Protein AF-A0A850J7R1-F1 (afdb_monomer_lite)

Radius of gyration: 14.89 Å; chains: 1; bounding box: 33×32×43 Å

pLDDT: mean 70.02, std 22.35, range [24.77, 97.12]

Sequence (137 aa):
MLPIEAAAAAVAISRQLESGYHAPLVWRWPFAGEREEGATARRFVRYLLTGFPAVNDVEQVAGELIANALTHTRSGAPGGRFVVEVRRWPEVAALTVTDQGGPNEPPPGGRSGRRARVRTADGAGACLLVGLVRRHA

Secondary structur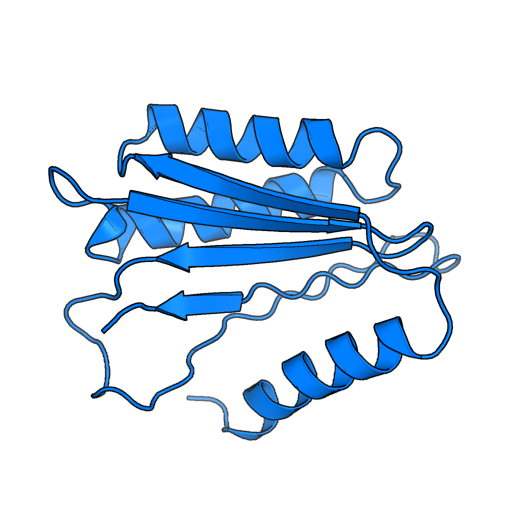e (DSSP, 8-state):
---THHHHHHHHHHHHHTTTSPPPEEEEEEEESSHHHHHHHHHHHHHHTTT-TTHHHHHHHHHHHHHHHHHHSGGGSTT-EEEEEEEE-SS-EEEEEEE---TTPPSTT-------PPPPTTSSS------EEEE--

Structure (mmCIF, N/CA/C/O backbone):
data_AF-A0A850J7R1-F1
#
_entry.id   AF-A0A850J7R1-F1
#
loop_
_atom_site.group_PDB
_atom_site.id
_atom_site.type_symbol
_atom_site.label_atom_id
_atom_site.label_alt_id
_atom_site.label_comp_id
_atom_site.label_asym_id
_atom_site.label_entity_id
_atom_site.label_seq_id
_atom_site.pdbx_PDB_ins_code
_atom_site.Cartn_x
_atom_site.Cartn_y
_atom_site.Cartn_z
_atom_site.occupancy
_atom_site.B_iso_or_equiv
_atom_site.auth_seq_id
_atom_site.auth_comp_id
_atom_site.auth_asym_id
_atom_site.auth_atom_id
_atom_site.pdbx_PDB_model_num
ATOM 1 N N . MET A 1 1 ? 16.232 -18.915 4.213 1.00 30.58 1 MET A N 1
ATOM 2 C CA . MET A 1 1 ? 15.306 -19.993 3.810 1.00 30.58 1 MET A CA 1
ATOM 3 C C . MET A 1 1 ? 14.421 -20.291 5.017 1.00 30.58 1 MET A C 1
ATOM 5 O O . MET A 1 1 ? 14.952 -20.749 6.015 1.00 30.58 1 MET A O 1
ATOM 9 N N . LEU A 1 2 ? 13.141 -19.907 4.997 1.00 24.77 2 LEU A N 1
ATOM 10 C CA . LEU A 1 2 ? 12.175 -20.167 6.082 1.00 24.77 2 LEU A CA 1
ATOM 11 C C . LEU A 1 2 ? 10.870 -20.742 5.480 1.00 24.77 2 LEU A C 1
ATOM 13 O O . LEU A 1 2 ? 10.591 -20.444 4.317 1.00 24.77 2 LEU A O 1
ATOM 17 N N . PRO A 1 3 ? 10.116 -21.589 6.214 1.00 25.53 3 PRO A N 1
ATOM 18 C CA . PRO A 1 3 ? 9.251 -22.628 5.638 1.00 25.53 3 PRO A CA 1
ATOM 19 C C . PRO A 1 3 ? 7.794 -22.211 5.321 1.00 25.53 3 PRO A C 1
ATOM 21 O O . PRO A 1 3 ? 7.294 -21.170 5.745 1.00 25.53 3 PRO A O 1
ATOM 24 N N . ILE A 1 4 ? 7.116 -23.084 4.562 1.00 29.92 4 ILE A N 1
ATOM 25 C CA . ILE A 1 4 ? 5.800 -22.966 3.889 1.00 29.92 4 ILE A CA 1
ATOM 26 C C . ILE A 1 4 ? 4.605 -22.654 4.820 1.00 29.92 4 ILE A C 1
ATOM 28 O O . ILE A 1 4 ? 3.595 -22.108 4.363 1.00 29.92 4 ILE A O 1
ATOM 32 N N . GLU A 1 5 ? 4.713 -22.896 6.129 1.00 25.34 5 GLU A N 1
ATOM 33 C CA . GLU A 1 5 ? 3.641 -22.600 7.100 1.00 25.34 5 GLU A CA 1
ATOM 34 C C . GLU A 1 5 ? 3.270 -21.108 7.159 1.00 25.34 5 GLU A C 1
ATOM 36 O O . GLU A 1 5 ? 2.125 -20.728 7.426 1.00 25.34 5 GLU A O 1
ATOM 41 N N . ALA A 1 6 ? 4.213 -20.242 6.781 1.00 28.47 6 ALA A N 1
ATOM 42 C CA . ALA A 1 6 ? 4.017 -18.807 6.715 1.00 28.47 6 ALA A CA 1
ATOM 43 C C . ALA A 1 6 ? 3.062 -18.350 5.599 1.00 28.47 6 ALA A C 1
ATOM 45 O O . ALA A 1 6 ? 2.757 -17.168 5.569 1.00 28.47 6 ALA A O 1
ATOM 46 N N . ALA A 1 7 ? 2.563 -19.192 4.687 1.00 30.00 7 ALA A N 1
ATOM 47 C CA . ALA A 1 7 ? 1.567 -18.790 3.678 1.00 30.00 7 ALA A CA 1
ATOM 48 C C . ALA A 1 7 ? 0.117 -19.073 4.125 1.00 30.00 7 ALA A C 1
ATOM 50 O O . ALA A 1 7 ? -0.776 -18.248 3.896 1.00 30.00 7 ALA A O 1
ATOM 51 N N . ALA A 1 8 ? -0.113 -20.188 4.824 1.00 28.30 8 ALA A N 1
ATOM 52 C CA . ALA A 1 8 ? -1.431 -20.600 5.314 1.00 28.30 8 ALA A CA 1
ATOM 53 C C . ALA A 1 8 ? -2.006 -19.608 6.341 1.00 28.30 8 ALA A C 1
ATOM 55 O O . ALA A 1 8 ? -3.183 -19.252 6.277 1.00 28.30 8 ALA A O 1
ATOM 56 N N . ALA A 1 9 ? -1.149 -19.029 7.187 1.00 32.09 9 ALA A N 1
ATOM 57 C CA . ALA A 1 9 ? -1.548 -18.055 8.201 1.00 32.09 9 ALA A CA 1
ATOM 58 C C . ALA A 1 9 ? -2.133 -16.735 7.637 1.00 32.09 9 ALA A C 1
ATOM 60 O O . ALA A 1 9 ? -2.763 -15.987 8.364 1.00 32.09 9 ALA A O 1
ATOM 61 N N . ALA A 1 10 ? -1.955 -16.388 6.353 1.00 36.09 10 ALA A N 1
ATOM 62 C CA . ALA A 1 10 ? -2.430 -15.095 5.791 1.00 36.09 10 ALA A CA 1
ATOM 63 C C . ALA A 1 10 ? -3.882 -15.216 5.398 1.00 36.09 10 ALA A C 1
ATOM 65 O O . ALA A 1 10 ? -4.691 -14.351 5.704 1.00 36.09 10 ALA A O 1
ATOM 66 N N . VAL A 1 11 ? -4.173 -16.319 4.717 1.00 39.38 11 VAL A N 1
ATOM 67 C CA . VAL A 1 11 ? -5.524 -16.685 4.332 1.00 39.38 11 VAL A CA 1
ATOM 68 C C . VAL A 1 11 ? -6.328 -17.020 5.586 1.00 39.38 11 VAL A C 1
ATOM 70 O O . VAL A 1 11 ? -7.468 -16.582 5.685 1.00 39.38 11 VAL A O 1
ATOM 73 N N . ALA A 1 12 ? -5.722 -17.707 6.563 1.00 40.19 12 ALA A N 1
ATOM 74 C CA . ALA A 1 12 ? -6.357 -17.978 7.848 1.00 40.19 12 ALA A CA 1
ATOM 75 C C . ALA A 1 12 ? -6.676 -16.686 8.611 1.00 40.19 12 ALA A C 1
ATOM 77 O O . ALA A 1 12 ? -7.813 -16.513 9.020 1.00 40.19 12 ALA A O 1
ATOM 78 N N . ILE A 1 13 ? -5.738 -15.734 8.723 1.00 47.12 13 ILE A N 1
ATOM 79 C CA . ILE A 1 13 ? -5.997 -14.496 9.469 1.00 47.12 13 ILE A CA 1
ATOM 80 C C . ILE A 1 13 ? -6.962 -13.551 8.731 1.00 47.12 13 ILE A C 1
ATOM 82 O O . ILE A 1 13 ? -7.824 -12.976 9.386 1.00 47.12 13 ILE A O 1
ATOM 86 N N . SER A 1 14 ? -6.916 -13.434 7.394 1.00 48.88 14 SER A N 1
ATOM 87 C CA . SER A 1 14 ? -7.978 -12.715 6.660 1.00 48.88 14 SER A CA 1
ATOM 88 C C . SER A 1 14 ? -9.356 -13.317 6.934 1.00 48.88 14 SER A C 1
ATOM 90 O O . SER A 1 14 ? -10.274 -12.571 7.251 1.00 48.88 14 SER A O 1
ATOM 92 N N . ARG A 1 15 ? -9.481 -14.652 6.903 1.00 52.84 15 ARG A N 1
ATOM 93 C CA . ARG A 1 15 ? -10.739 -15.344 7.229 1.00 52.84 15 ARG A CA 1
ATOM 94 C C . ARG A 1 15 ? -11.151 -15.181 8.695 1.00 52.84 15 ARG A C 1
ATOM 96 O O . ARG A 1 15 ? -12.337 -15.121 8.988 1.00 52.84 15 ARG A O 1
ATOM 103 N N . GLN A 1 16 ? -10.195 -15.101 9.619 1.00 51.16 16 GLN A N 1
ATOM 104 C CA . GLN A 1 16 ? -10.481 -14.939 11.048 1.00 51.16 16 GLN A CA 1
ATOM 105 C C . GLN A 1 16 ? -10.949 -13.515 11.381 1.00 51.16 16 GLN A C 1
ATOM 107 O O . GLN A 1 16 ? -11.855 -13.355 12.194 1.00 51.16 16 GLN A O 1
ATOM 112 N N . LEU A 1 17 ?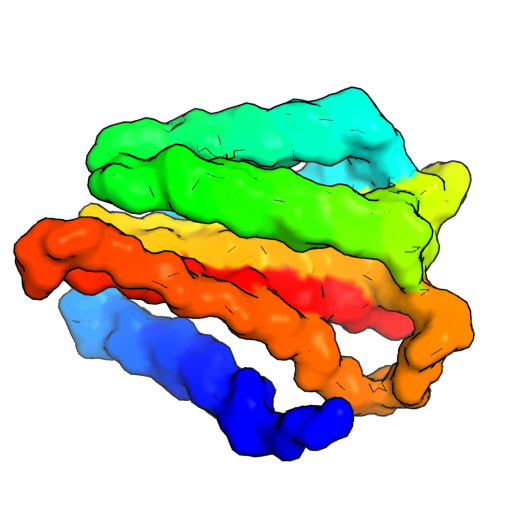 -10.408 -12.495 10.704 1.00 52.25 17 LEU A N 1
ATOM 113 C CA . LEU A 1 17 ? -10.869 -11.102 10.811 1.00 52.25 17 LEU A CA 1
ATOM 114 C C . LEU A 1 17 ? -12.254 -10.887 10.175 1.00 52.25 17 LEU A C 1
ATOM 116 O O . LEU A 1 17 ? -13.023 -10.059 10.653 1.00 52.25 17 LEU A O 1
ATOM 120 N N . GLU A 1 18 ? -12.598 -11.666 9.145 1.00 52.53 18 GLU A N 1
ATOM 121 C CA . GLU A 1 18 ? -13.937 -11.691 8.534 1.00 52.53 18 GLU A CA 1
ATOM 122 C C . GLU A 1 18 ? -15.013 -12.296 9.461 1.00 52.53 18 GLU A C 1
ATOM 124 O O . GLU A 1 18 ? -16.199 -12.097 9.217 1.00 52.53 18 GLU A O 1
ATOM 129 N N . SER A 1 19 ? -14.629 -13.009 10.531 1.00 49.22 19 SER A N 1
ATOM 130 C CA . SER A 1 19 ? -15.566 -13.778 11.370 1.00 49.22 19 SER A CA 1
ATOM 131 C C . SER A 1 19 ? -16.192 -13.017 12.551 1.00 49.22 19 SER A C 1
ATOM 133 O O . SER A 1 19 ? -17.086 -13.554 13.198 1.00 49.22 19 SER A O 1
ATOM 135 N N . GLY A 1 20 ? -15.770 -11.775 12.826 1.00 53.56 20 GLY A N 1
ATOM 136 C CA . GLY A 1 20 ? -16.283 -10.994 13.968 1.00 53.56 20 GLY A CA 1
ATOM 137 C C . GLY A 1 20 ? -16.308 -9.471 13.805 1.00 53.56 20 GLY A C 1
ATOM 138 O O . GLY A 1 20 ? -16.891 -8.788 14.642 1.00 53.56 20 GLY A O 1
ATOM 139 N N . TYR A 1 21 ? -15.724 -8.928 12.734 1.00 55.00 21 TYR A N 1
ATOM 140 C CA . TYR A 1 21 ? -15.805 -7.506 12.403 1.00 55.00 21 TYR A CA 1
ATOM 141 C C . TYR A 1 21 ? -16.702 -7.306 11.175 1.00 55.00 21 TYR A C 1
ATOM 143 O O . TYR A 1 21 ? -16.781 -8.175 10.307 1.00 55.00 21 TYR A O 1
ATOM 151 N N . HIS A 1 22 ? -17.362 -6.147 11.076 1.00 66.94 22 HIS A N 1
ATOM 152 C CA . HIS A 1 22 ? -18.048 -5.732 9.848 1.00 66.94 22 HIS A CA 1
ATOM 153 C C . HIS A 1 22 ? -17.129 -5.896 8.625 1.00 66.94 22 HIS A C 1
ATOM 155 O O . HIS A 1 22 ? -15.906 -5.778 8.749 1.00 66.94 22 HIS A O 1
ATOM 161 N N . ALA A 1 23 ? -17.712 -6.159 7.449 1.00 77.81 23 ALA A N 1
ATOM 162 C CA . ALA A 1 23 ? -16.951 -6.278 6.206 1.00 77.81 23 ALA A CA 1
ATOM 163 C C . ALA A 1 23 ? -15.975 -5.090 6.054 1.00 77.81 23 ALA A C 1
ATOM 165 O O . ALA A 1 23 ? -16.376 -3.949 6.308 1.00 77.81 23 ALA A O 1
ATOM 166 N N . PRO A 1 24 ? -14.704 -5.331 5.679 1.00 82.75 24 PRO A N 1
ATOM 167 C CA . PRO A 1 24 ? -13.734 -4.253 5.574 1.00 82.75 24 PRO A CA 1
ATOM 168 C C . PRO A 1 24 ? -14.133 -3.267 4.484 1.00 82.75 24 PRO A C 1
ATOM 170 O O . PRO A 1 24 ? -14.662 -3.651 3.439 1.00 82.75 24 PRO A O 1
ATOM 173 N N . LEU A 1 25 ? -13.741 -2.011 4.667 1.00 88.06 25 LEU A N 1
ATOM 174 C CA . LEU A 1 25 ? -13.579 -1.117 3.531 1.00 88.06 25 LEU A CA 1
ATOM 175 C C . LEU A 1 25 ? -12.366 -1.592 2.730 1.00 88.06 25 LEU A C 1
ATOM 177 O O . LEU A 1 25 ? -11.290 -1.803 3.295 1.00 88.06 25 LEU A O 1
ATOM 181 N N . VAL A 1 26 ? -12.548 -1.796 1.427 1.00 89.56 26 VAL A N 1
ATOM 182 C CA . VAL A 1 26 ? -11.502 -2.305 0.535 1.00 89.56 26 VAL A CA 1
ATOM 183 C C . VAL A 1 26 ? -11.269 -1.312 -0.589 1.00 89.56 26 VAL A C 1
ATOM 185 O O . VAL A 1 26 ? -12.175 -1.019 -1.366 1.00 89.56 26 VAL A O 1
ATOM 188 N N . TRP A 1 27 ? -10.029 -0.852 -0.712 1.00 93.94 27 TRP A N 1
ATOM 189 C CA . TRP A 1 27 ? -9.576 -0.027 -1.825 1.00 93.94 27 TRP A CA 1
ATOM 190 C C . TRP A 1 27 ? -8.468 -0.742 -2.573 1.00 93.94 27 TRP A C 1
ATOM 192 O O . TRP A 1 27 ? -7.562 -1.305 -1.962 1.00 93.94 27 TRP A O 1
ATOM 202 N N . ARG A 1 28 ? -8.539 -0.712 -3.902 1.00 92.94 28 ARG A N 1
ATOM 203 C CA . ARG A 1 28 ? -7.553 -1.323 -4.794 1.00 92.94 28 ARG A CA 1
ATOM 204 C C . ARG A 1 28 ? -7.241 -0.351 -5.909 1.00 92.94 28 ARG A C 1
ATOM 206 O O . ARG A 1 28 ? -8.165 0.093 -6.586 1.00 92.94 28 ARG A O 1
ATOM 213 N N . TRP A 1 29 ? -5.965 -0.045 -6.104 1.00 95.56 29 TRP A N 1
ATOM 214 C CA . TRP A 1 29 ? -5.552 0.891 -7.140 1.00 95.56 29 TRP A CA 1
ATOM 215 C C . TRP A 1 29 ? -4.261 0.441 -7.837 1.00 95.56 29 TRP A C 1
ATOM 217 O O . TRP A 1 29 ? -3.301 0.074 -7.149 1.00 95.56 29 TRP A O 1
ATOM 227 N N . PRO A 1 30 ? -4.231 0.414 -9.183 1.00 95.56 30 PRO A N 1
ATOM 228 C CA . PRO A 1 30 ? -3.010 0.186 -9.943 1.00 95.56 30 PRO A CA 1
ATOM 229 C C . PRO A 1 30 ? -2.172 1.467 -10.038 1.00 95.56 30 PRO A C 1
ATOM 231 O O . PRO A 1 30 ? -2.709 2.556 -10.211 1.00 95.56 30 PRO A O 1
ATOM 234 N N . PHE A 1 31 ? -0.855 1.315 -9.995 1.00 96.12 31 PHE A N 1
ATOM 235 C CA . PHE A 1 31 ? 0.122 2.388 -10.168 1.00 96.12 31 PHE A CA 1
ATOM 236 C C . PHE A 1 31 ? 1.135 1.985 -11.238 1.00 96.12 31 PHE A C 1
ATOM 238 O O . PHE A 1 31 ? 1.453 0.795 -11.378 1.00 96.12 31 PHE A O 1
ATOM 245 N N . ALA A 1 32 ? 1.632 2.964 -11.996 1.00 97.12 32 ALA A N 1
ATOM 246 C CA . ALA A 1 32 ? 2.703 2.710 -12.952 1.00 97.12 32 ALA A CA 1
ATOM 247 C C . ALA A 1 32 ? 4.020 2.404 -12.224 1.00 97.12 32 ALA A C 1
ATOM 249 O O . ALA A 1 32 ? 4.224 2.786 -11.071 1.00 97.12 32 ALA A O 1
ATOM 250 N N . GLY A 1 33 ? 4.918 1.709 -12.913 1.00 94.88 33 GLY A N 1
ATOM 251 C CA . GLY A 1 33 ? 6.240 1.288 -12.452 1.00 94.88 33 GLY A CA 1
ATOM 252 C C . GLY A 1 33 ? 7.271 2.392 -12.230 1.00 94.88 33 GLY A C 1
ATOM 253 O O . GLY A 1 33 ? 8.466 2.136 -12.359 1.00 94.88 33 GLY A O 1
ATOM 254 N N . GLU A 1 34 ? 6.836 3.613 -11.942 1.00 94.50 34 GLU A N 1
ATOM 255 C CA . GLU A 1 34 ? 7.671 4.812 -11.872 1.00 94.50 34 GLU A CA 1
ATOM 256 C C . GLU A 1 34 ? 7.882 5.240 -10.411 1.00 94.50 34 GLU A C 1
ATOM 258 O O . GLU A 1 34 ? 7.057 4.961 -9.533 1.00 94.50 34 GLU A O 1
ATOM 263 N N . ARG A 1 35 ? 9.004 5.906 -10.104 1.00 91.88 35 ARG A N 1
ATOM 264 C CA . ARG A 1 35 ? 9.330 6.278 -8.709 1.00 91.88 35 ARG A CA 1
ATOM 265 C C . ARG A 1 35 ? 8.343 7.301 -8.156 1.00 91.88 35 ARG A C 1
ATOM 267 O O . ARG A 1 35 ? 7.990 7.243 -6.977 1.00 91.88 35 ARG A O 1
ATOM 274 N N . GLU A 1 36 ? 7.903 8.212 -9.009 1.00 95.00 36 GLU A N 1
ATOM 275 C CA . GLU A 1 36 ? 6.928 9.258 -8.738 1.00 95.00 36 GLU A CA 1
ATOM 276 C C . GLU A 1 36 ? 5.583 8.630 -8.350 1.00 95.00 36 GLU A C 1
ATOM 278 O O . GLU A 1 36 ? 5.024 8.953 -7.300 1.00 95.00 36 GLU A O 1
ATOM 283 N N . GLU A 1 37 ? 5.136 7.632 -9.116 1.00 96.44 37 GLU A N 1
ATOM 284 C CA . GLU A 1 37 ? 3.940 6.840 -8.815 1.00 96.44 37 GLU A CA 1
ATOM 285 C C . GLU A 1 37 ? 4.094 6.016 -7.532 1.00 96.44 37 GLU A C 1
ATOM 287 O O . GLU A 1 37 ? 3.139 5.863 -6.768 1.00 96.44 37 GLU A O 1
ATOM 292 N N . GLY A 1 38 ? 5.311 5.572 -7.206 1.00 95.31 38 GLY A N 1
ATOM 293 C CA . GLY A 1 38 ? 5.616 4.977 -5.907 1.00 95.31 38 GLY A CA 1
ATOM 294 C C . GLY A 1 38 ? 5.381 5.932 -4.727 1.00 95.31 38 GLY A C 1
ATOM 295 O O . GLY A 1 38 ? 4.836 5.534 -3.692 1.00 95.31 38 GLY A O 1
ATOM 296 N N . ALA A 1 39 ? 5.737 7.211 -4.873 1.00 94.62 39 ALA A N 1
ATOM 297 C CA . ALA A 1 39 ? 5.451 8.226 -3.860 1.00 94.62 39 ALA A CA 1
ATOM 298 C C . ALA A 1 39 ? 3.946 8.532 -3.763 1.00 94.62 39 ALA A C 1
ATOM 300 O O . ALA A 1 39 ? 3.422 8.665 -2.651 1.00 94.62 39 ALA A O 1
ATOM 301 N N . THR A 1 40 ? 3.244 8.589 -4.898 1.00 97.00 40 THR A N 1
ATOM 302 C CA . THR A 1 40 ? 1.780 8.744 -4.955 1.00 97.00 40 THR A CA 1
ATOM 303 C C . THR A 1 40 ? 1.075 7.581 -4.256 1.00 97.00 40 THR A C 1
ATOM 305 O O . THR A 1 40 ? 0.217 7.808 -3.402 1.00 97.00 40 THR A O 1
ATOM 308 N N . ALA A 1 41 ? 1.494 6.343 -4.519 1.00 94.88 41 ALA A N 1
ATOM 309 C CA . ALA A 1 41 ? 0.965 5.142 -3.881 1.00 94.88 41 ALA A CA 1
ATOM 310 C C . ALA A 1 41 ? 1.142 5.157 -2.355 1.00 94.88 41 ALA A C 1
ATOM 312 O O . ALA A 1 41 ? 0.218 4.817 -1.613 1.00 94.88 41 ALA A O 1
ATOM 313 N N . ARG A 1 42 ? 2.294 5.621 -1.857 1.00 94.44 42 ARG A N 1
ATOM 314 C CA . ARG A 1 42 ? 2.518 5.777 -0.411 1.00 94.44 42 ARG A CA 1
ATOM 315 C C . ARG A 1 42 ? 1.566 6.807 0.210 1.00 94.44 42 ARG A C 1
ATOM 317 O O . ARG A 1 42 ? 0.952 6.535 1.242 1.00 94.44 42 ARG A O 1
ATOM 324 N N . ARG A 1 43 ? 1.389 7.965 -0.438 1.00 95.31 43 ARG A N 1
ATOM 325 C CA . ARG A 1 43 ? 0.442 9.004 0.015 1.00 95.31 43 ARG A CA 1
ATOM 326 C C . ARG A 1 43 ? -1.004 8.513 -0.017 1.00 95.31 43 ARG A C 1
ATOM 328 O O . ARG A 1 43 ? -1.762 8.821 0.898 1.00 95.31 43 ARG A O 1
ATOM 335 N N . PHE A 1 44 ? -1.365 7.722 -1.024 1.00 93.75 44 PHE A N 1
ATOM 336 C CA . PHE A 1 44 ? -2.671 7.076 -1.124 1.00 93.75 44 PHE A CA 1
ATOM 337 C C . PHE A 1 44 ? -2.947 6.170 0.084 1.00 93.75 44 PHE A C 1
ATOM 339 O O . PHE A 1 44 ? -3.994 6.305 0.715 1.00 93.75 44 PHE A O 1
ATOM 346 N N . VAL A 1 45 ? -1.992 5.321 0.484 1.00 92.12 45 VAL A N 1
ATOM 347 C CA . VAL A 1 45 ? -2.126 4.480 1.691 1.00 92.12 45 VAL A CA 1
ATOM 348 C C . VAL A 1 45 ? -2.331 5.329 2.946 1.00 92.12 45 VAL A C 1
ATOM 350 O O . VAL A 1 45 ? -3.261 5.069 3.711 1.00 92.12 45 VAL A O 1
ATOM 353 N N . ARG A 1 46 ? -1.509 6.369 3.141 1.00 94.00 46 ARG A N 1
ATOM 354 C CA . ARG A 1 46 ? -1.645 7.292 4.280 1.00 94.00 46 ARG A CA 1
ATOM 355 C C . ARG A 1 46 ? -3.032 7.934 4.318 1.00 94.00 46 ARG A C 1
ATOM 357 O O . ARG A 1 46 ? -3.660 7.967 5.372 1.00 94.00 46 ARG A O 1
ATOM 364 N N . TYR A 1 47 ? -3.518 8.409 3.171 1.00 94.88 47 TYR A N 1
ATOM 365 C CA . TYR A 1 47 ? -4.830 9.041 3.051 1.00 94.88 47 TYR A CA 1
ATOM 366 C C . TYR A 1 47 ? -5.961 8.095 3.482 1.00 94.88 47 TYR A C 1
ATOM 368 O O . TYR A 1 47 ? -6.760 8.453 4.349 1.00 94.88 47 TYR A O 1
ATOM 376 N N . LEU A 1 48 ? -5.986 6.863 2.962 1.00 92.69 48 LEU A N 1
ATOM 377 C CA . LEU A 1 48 ? -7.006 5.856 3.302 1.00 92.69 48 LEU A CA 1
ATOM 378 C C . LEU A 1 48 ? -7.005 5.441 4.782 1.00 92.69 48 LEU A C 1
ATOM 380 O O . LEU A 1 48 ? -8.033 5.026 5.330 1.00 92.69 48 LEU A O 1
ATOM 384 N N . LEU A 1 49 ? -5.855 5.564 5.439 1.00 88.38 49 LEU A N 1
ATOM 385 C CA . LEU A 1 49 ? -5.659 5.235 6.848 1.00 88.38 49 LEU A CA 1
ATOM 386 C C . LEU A 1 49 ? -5.672 6.471 7.752 1.00 88.38 49 LEU A C 1
ATOM 388 O O . LEU A 1 49 ? -5.231 6.405 8.897 1.00 88.38 49 LEU A O 1
ATOM 392 N N . THR A 1 50 ? -6.224 7.593 7.286 1.00 89.31 50 THR A N 1
ATOM 393 C CA . THR A 1 50 ? -6.408 8.778 8.131 1.00 89.31 50 THR A CA 1
ATOM 394 C C . THR A 1 50 ? -7.246 8.418 9.367 1.00 89.31 50 THR A C 1
ATOM 396 O O . THR A 1 50 ? -8.299 7.773 9.265 1.00 89.31 50 THR A O 1
ATOM 399 N N . GLY A 1 51 ? -6.739 8.794 10.546 1.00 85.69 51 GLY A N 1
ATOM 400 C CA . GLY A 1 51 ? -7.315 8.446 11.849 1.00 85.69 51 GLY A CA 1
ATOM 401 C C . GLY A 1 51 ? -7.002 7.028 12.348 1.00 85.69 51 GLY A C 1
ATOM 402 O O . GLY A 1 51 ? -7.478 6.661 13.416 1.00 85.69 51 GLY A O 1
ATOM 403 N N . PHE A 1 52 ? -6.230 6.219 11.610 1.00 83.38 52 PHE A N 1
ATOM 404 C CA . PHE A 1 52 ? -5.780 4.907 12.081 1.00 83.38 52 PHE A CA 1
ATOM 405 C C . PHE A 1 52 ? -4.571 5.054 13.027 1.00 83.38 52 PHE A C 1
ATOM 407 O O . PHE A 1 52 ? -3.604 5.719 12.641 1.00 83.38 52 PHE A O 1
ATOM 414 N N . PRO A 1 53 ? -4.565 4.419 14.218 1.00 80.00 53 PRO A N 1
ATOM 415 C CA . PRO A 1 53 ? -3.517 4.627 15.227 1.00 80.00 53 PRO A CA 1
ATOM 416 C C . PRO A 1 53 ? -2.084 4.376 14.733 1.00 80.00 53 PRO A C 1
ATOM 418 O O . PRO A 1 53 ? -1.173 5.110 15.097 1.00 80.00 53 PRO A O 1
ATOM 421 N N . ALA A 1 54 ? -1.884 3.388 13.854 1.00 77.50 54 ALA A N 1
ATOM 422 C CA . ALA A 1 54 ? -0.564 3.008 13.335 1.00 77.50 54 ALA A CA 1
ATOM 423 C C . ALA A 1 54 ? -0.297 3.504 11.899 1.00 77.50 54 ALA A C 1
ATOM 425 O O . ALA A 1 54 ? 0.449 2.875 11.148 1.00 77.50 54 ALA A O 1
ATOM 426 N N . VAL A 1 55 ? -0.925 4.605 11.464 1.00 84.19 55 VAL A N 1
ATOM 427 C CA . VAL A 1 55 ? -0.817 5.088 10.071 1.00 84.19 55 VAL A CA 1
ATOM 428 C C . VAL A 1 55 ? 0.631 5.304 9.609 1.00 84.19 55 VAL A C 1
ATOM 430 O O . VAL A 1 55 ? 0.953 4.965 8.473 1.00 84.19 55 VAL A O 1
ATOM 433 N N . ASN A 1 56 ? 1.512 5.808 10.480 1.00 83.19 56 ASN A N 1
ATOM 434 C CA . ASN A 1 56 ? 2.915 6.060 10.134 1.00 83.19 56 ASN A CA 1
ATOM 435 C C . ASN A 1 56 ? 3.680 4.755 9.870 1.00 83.19 56 ASN A C 1
ATOM 437 O O . ASN A 1 56 ? 4.415 4.665 8.888 1.00 83.19 56 ASN A O 1
ATOM 441 N N . ASP A 1 57 ? 3.455 3.726 10.688 1.00 78.81 57 ASP A N 1
ATOM 442 C CA . ASP A 1 57 ? 4.098 2.425 10.503 1.00 78.81 57 ASP A CA 1
ATOM 443 C C . ASP A 1 57 ? 3.606 1.737 9.223 1.00 78.81 57 ASP A C 1
ATOM 445 O O . ASP A 1 57 ? 4.388 1.156 8.468 1.00 78.81 57 ASP A O 1
ATOM 449 N N . VAL A 1 58 ? 2.299 1.823 8.940 1.00 79.56 58 VAL A N 1
ATOM 450 C CA . VAL A 1 58 ? 1.727 1.261 7.708 1.00 79.56 58 VAL A CA 1
ATOM 451 C C . VAL A 1 58 ? 2.249 2.003 6.475 1.00 79.56 58 VAL A C 1
ATOM 453 O O . VAL A 1 58 ? 2.553 1.367 5.465 1.00 79.56 58 VAL A O 1
ATOM 456 N N . GLU A 1 59 ? 2.396 3.328 6.549 1.00 87.31 59 GLU A N 1
ATOM 457 C CA . GLU A 1 59 ? 2.991 4.134 5.480 1.00 87.31 59 GLU A CA 1
ATOM 458 C C . GLU A 1 59 ? 4.454 3.744 5.218 1.00 87.31 59 GLU A C 1
ATOM 460 O O . GLU A 1 59 ? 4.857 3.611 4.058 1.00 87.31 59 GLU A O 1
ATOM 465 N N . GLN A 1 60 ? 5.241 3.518 6.274 1.00 83.00 60 GLN A N 1
ATOM 466 C CA . GLN A 1 60 ? 6.627 3.074 6.143 1.00 83.00 60 GLN A CA 1
ATOM 467 C C . GLN A 1 60 ? 6.708 1.716 5.439 1.00 83.00 60 GLN A C 1
ATOM 469 O O . GLN A 1 60 ? 7.435 1.581 4.451 1.00 83.00 60 GLN A O 1
ATOM 474 N N . VAL A 1 61 ? 5.916 0.729 5.874 1.00 81.38 61 VAL A N 1
ATOM 475 C CA . VAL A 1 61 ? 5.928 -0.589 5.223 1.00 81.38 61 VAL A CA 1
ATOM 476 C C . VAL A 1 61 ? 5.394 -0.520 3.791 1.00 81.38 61 VAL A C 1
ATOM 478 O O . VAL A 1 61 ? 5.899 -1.228 2.919 1.00 81.38 61 VAL A O 1
ATOM 481 N N . ALA A 1 62 ? 4.436 0.364 3.498 1.00 85.69 62 ALA A N 1
ATOM 482 C CA . ALA A 1 62 ? 4.037 0.628 2.118 1.00 85.69 62 ALA A CA 1
ATOM 483 C C . ALA A 1 62 ? 5.228 1.088 1.273 1.00 85.69 62 ALA A C 1
ATOM 485 O O . ALA A 1 62 ? 5.453 0.539 0.196 1.00 85.69 62 ALA A O 1
ATOM 486 N N . GLY A 1 63 ? 6.023 2.033 1.782 1.00 86.50 63 GLY A N 1
ATOM 487 C CA . GLY A 1 63 ? 7.241 2.500 1.123 1.00 86.50 63 GLY A CA 1
ATOM 488 C C . GLY A 1 63 ? 8.227 1.369 0.828 1.00 86.50 63 GLY A C 1
ATOM 489 O O . GLY A 1 63 ? 8.709 1.261 -0.297 1.00 86.50 63 GLY A O 1
ATOM 490 N N . GLU A 1 64 ? 8.473 0.486 1.794 1.00 85.06 64 GLU A N 1
ATOM 491 C CA . GLU A 1 64 ? 9.375 -0.662 1.623 1.00 85.06 64 GLU A CA 1
ATOM 492 C C . GLU A 1 64 ? 8.857 -1.673 0.589 1.00 85.06 64 GLU A C 1
ATOM 494 O O . GLU A 1 64 ? 9.615 -2.157 -0.256 1.00 85.06 64 GLU A O 1
ATOM 499 N N . LEU A 1 65 ? 7.563 -2.001 0.622 1.00 83.44 65 LEU A N 1
ATOM 500 C CA . LEU A 1 65 ? 6.960 -2.938 -0.329 1.00 83.44 65 LEU A CA 1
ATOM 501 C C . LEU A 1 65 ? 6.943 -2.374 -1.753 1.00 83.44 65 LEU A C 1
ATOM 503 O O . LEU A 1 65 ? 7.271 -3.093 -2.696 1.00 83.44 65 LEU A O 1
ATOM 507 N N . ILE A 1 66 ? 6.612 -1.092 -1.906 1.00 88.56 66 ILE A N 1
ATOM 508 C CA . ILE A 1 66 ? 6.621 -0.392 -3.194 1.00 88.56 66 ILE A CA 1
ATOM 509 C C . ILE A 1 66 ? 8.050 -0.304 -3.737 1.00 88.56 66 ILE A C 1
ATOM 511 O O . ILE A 1 66 ? 8.284 -0.638 -4.896 1.00 88.56 66 ILE A O 1
ATOM 515 N N . ALA A 1 67 ? 9.027 0.071 -2.907 1.00 87.69 67 ALA A N 1
ATOM 516 C CA . ALA A 1 67 ? 10.429 0.125 -3.315 1.00 87.69 67 ALA A CA 1
ATOM 517 C C . ALA A 1 67 ? 10.938 -1.247 -3.779 1.00 87.69 67 ALA A C 1
ATOM 519 O O . ALA A 1 67 ? 11.636 -1.331 -4.790 1.00 87.69 67 ALA A O 1
ATOM 520 N N . ASN A 1 68 ? 10.543 -2.326 -3.096 1.00 85.56 68 ASN A N 1
ATOM 521 C CA . ASN A 1 68 ? 10.863 -3.687 -3.517 1.00 85.56 68 ASN A CA 1
ATOM 522 C C . ASN A 1 68 ? 10.229 -4.041 -4.868 1.00 85.56 68 ASN A C 1
ATOM 524 O O . ASN A 1 68 ? 10.919 -4.589 -5.727 1.00 85.56 68 ASN A O 1
ATOM 528 N N . ALA A 1 69 ? 8.950 -3.714 -5.076 1.00 85.69 69 ALA A N 1
ATOM 529 C CA . ALA A 1 69 ? 8.269 -3.951 -6.348 1.00 85.69 69 ALA A CA 1
ATOM 530 C C . ALA A 1 69 ? 8.972 -3.211 -7.499 1.00 85.69 69 ALA A C 1
ATOM 532 O O . ALA A 1 69 ? 9.300 -3.819 -8.517 1.00 85.69 69 ALA A O 1
ATOM 533 N N . LEU A 1 70 ? 9.278 -1.927 -7.311 1.00 90.38 70 LEU A N 1
ATOM 534 C CA . LEU A 1 70 ? 9.932 -1.090 -8.319 1.00 90.38 70 LEU A CA 1
ATOM 535 C C . LEU A 1 70 ? 11.393 -1.483 -8.579 1.00 90.38 70 LEU A C 1
ATOM 537 O O . LEU A 1 70 ? 11.866 -1.381 -9.703 1.00 90.38 70 LEU A O 1
ATOM 541 N N . THR A 1 71 ? 12.132 -1.928 -7.563 1.00 88.38 71 THR A N 1
ATOM 542 C CA . THR A 1 71 ? 13.579 -2.184 -7.708 1.00 88.38 71 THR A CA 1
ATOM 543 C C . THR A 1 71 ? 13.883 -3.617 -8.134 1.00 88.38 71 THR A C 1
ATOM 545 O O . THR A 1 71 ? 14.877 -3.868 -8.811 1.00 88.38 71 THR A O 1
ATOM 548 N N . HIS A 1 72 ? 13.061 -4.581 -7.716 1.00 82.44 72 HIS A N 1
ATOM 549 C CA . HIS A 1 72 ? 13.417 -6.001 -7.783 1.00 82.44 72 HIS A CA 1
ATOM 550 C C . HIS A 1 72 ? 12.476 -6.849 -8.640 1.00 82.44 72 HIS A C 1
ATOM 552 O O . HIS A 1 72 ? 12.659 -8.068 -8.711 1.00 82.44 72 HIS A O 1
ATOM 558 N N . THR A 1 73 ? 11.481 -6.247 -9.292 1.00 83.31 73 THR A N 1
ATOM 559 C CA . THR A 1 73 ? 10.526 -6.973 -10.140 1.00 83.31 73 THR A CA 1
ATOM 560 C C . THR A 1 73 ? 10.326 -6.288 -11.483 1.00 83.31 73 THR A C 1
ATOM 562 O O . THR A 1 73 ? 10.722 -5.140 -11.686 1.00 83.31 73 THR A O 1
ATOM 565 N N . ARG A 1 74 ? 9.660 -6.986 -12.403 1.00 89.50 74 ARG A N 1
ATOM 566 C CA . ARG A 1 74 ? 9.232 -6.452 -13.697 1.00 89.50 74 ARG A CA 1
ATOM 567 C C . ARG A 1 74 ? 8.289 -5.254 -13.560 1.00 89.50 74 ARG A C 1
ATOM 569 O O . ARG A 1 74 ? 8.153 -4.509 -14.521 1.00 89.50 74 ARG A O 1
ATOM 576 N N . SER A 1 75 ? 7.705 -5.014 -12.381 1.00 89.56 75 SER A N 1
ATOM 577 C CA . SER A 1 75 ? 6.901 -3.816 -12.134 1.00 89.56 75 SER A CA 1
ATOM 578 C C . SER A 1 75 ? 7.677 -2.517 -12.301 1.00 89.56 75 SER A C 1
ATOM 580 O O . SER A 1 75 ? 7.038 -1.530 -12.619 1.00 89.56 75 SER A O 1
ATOM 582 N N . GLY A 1 76 ? 9.000 -2.496 -12.108 1.00 91.44 76 GLY A N 1
ATOM 583 C CA . GLY A 1 76 ? 9.824 -1.303 -12.349 1.00 91.44 76 GLY A CA 1
ATOM 584 C C . GLY A 1 76 ? 10.412 -1.194 -13.758 1.00 91.44 76 GLY A C 1
ATOM 585 O O . GLY A 1 76 ? 11.170 -0.267 -14.034 1.00 91.44 76 GLY A O 1
ATOM 586 N N . ALA A 1 77 ? 10.124 -2.151 -14.644 1.00 92.00 77 ALA A N 1
ATOM 587 C CA . ALA A 1 77 ? 10.541 -2.076 -16.040 1.00 92.00 77 ALA A CA 1
ATOM 588 C C . ALA A 1 77 ? 9.653 -1.082 -16.820 1.00 92.00 77 ALA A C 1
ATOM 590 O O . ALA A 1 77 ? 8.541 -0.787 -16.376 1.00 92.00 77 ALA A O 1
ATOM 591 N N . PRO A 1 78 ? 10.085 -0.586 -17.997 1.00 94.19 78 PRO A N 1
ATOM 592 C CA . PRO A 1 78 ? 9.239 0.251 -18.849 1.00 94.19 78 PRO A CA 1
ATOM 593 C C . PRO A 1 78 ? 7.876 -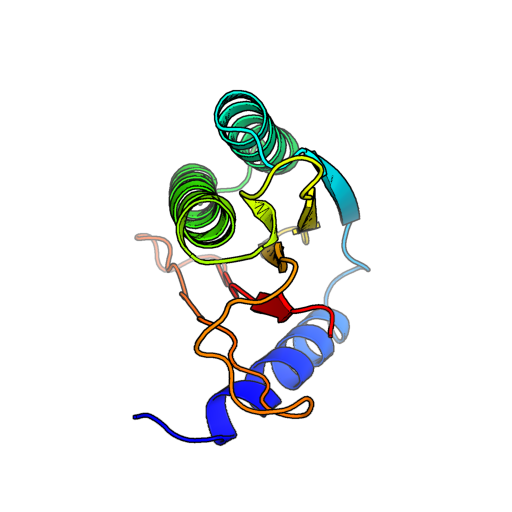0.402 -19.129 1.00 94.19 78 PRO A C 1
ATOM 595 O O . PRO A 1 78 ? 7.809 -1.552 -19.561 1.00 94.19 78 PRO A O 1
ATOM 598 N N . GLY A 1 79 ? 6.788 0.326 -18.856 1.00 93.81 79 GLY A N 1
ATOM 599 C CA . GLY A 1 79 ? 5.413 -0.186 -18.968 1.00 93.81 79 GLY A CA 1
ATOM 600 C C . GLY A 1 79 ? 4.972 -1.128 -17.835 1.00 93.81 79 GLY A C 1
ATOM 601 O O . GLY A 1 79 ? 3.869 -1.680 -17.885 1.00 93.81 79 GLY A O 1
ATOM 602 N N . GLY A 1 80 ? 5.814 -1.324 -16.819 1.00 93.50 80 GLY A N 1
ATOM 603 C CA . GLY A 1 80 ? 5.512 -2.101 -15.626 1.00 93.50 80 GLY A CA 1
ATOM 604 C C . GLY A 1 80 ? 4.453 -1.441 -14.743 1.00 93.50 80 GLY A C 1
ATOM 605 O O . GLY A 1 80 ? 4.183 -0.241 -14.830 1.00 93.50 80 GLY A O 1
ATOM 606 N N . ARG A 1 81 ? 3.813 -2.246 -13.893 1.00 94.69 81 ARG A N 1
ATOM 607 C CA . ARG A 1 81 ? 2.793 -1.779 -12.944 1.00 94.69 81 ARG A CA 1
ATOM 608 C C . ARG A 1 81 ? 2.786 -2.598 -11.668 1.00 94.69 81 ARG A C 1
ATOM 610 O O . ARG A 1 81 ? 3.172 -3.768 -11.671 1.00 94.69 81 ARG A O 1
ATOM 617 N N . PHE A 1 82 ? 2.257 -2.019 -10.603 1.00 88.19 82 PHE A N 1
ATOM 618 C CA . PHE A 1 82 ? 1.937 -2.724 -9.365 1.00 88.19 82 PHE A CA 1
ATOM 619 C C . PHE A 1 82 ? 0.545 -2.311 -8.875 1.00 88.19 82 PHE A C 1
ATOM 621 O O . PHE A 1 82 ? -0.008 -1.306 -9.313 1.00 88.19 82 PHE A O 1
ATOM 628 N N . VAL A 1 83 ? -0.059 -3.106 -7.996 1.00 91.19 83 VAL A N 1
ATOM 629 C CA . VAL A 1 83 ? -1.384 -2.822 -7.425 1.00 91.19 83 VAL A CA 1
ATOM 630 C C . VAL A 1 83 ? -1.272 -2.729 -5.919 1.00 91.19 83 VAL A C 1
ATOM 632 O O . VAL A 1 83 ? -0.789 -3.662 -5.281 1.00 91.19 83 VAL A O 1
ATOM 635 N N . VAL A 1 84 ? -1.773 -1.640 -5.348 1.00 90.44 84 VAL A N 1
ATOM 636 C CA . VAL A 1 84 ? -1.912 -1.488 -3.900 1.00 90.44 84 VAL A CA 1
ATOM 637 C C . VAL A 1 84 ? -3.344 -1.809 -3.505 1.00 90.44 84 VAL A C 1
ATOM 639 O O . VAL A 1 84 ? -4.291 -1.272 -4.077 1.00 90.44 84 VAL A O 1
ATOM 642 N N . GLU A 1 85 ? -3.504 -2.680 -2.518 1.00 89.25 85 GLU A N 1
ATOM 643 C CA . GLU A 1 85 ? -4.779 -2.989 -1.882 1.00 89.25 85 GLU A CA 1
ATOM 644 C C . GLU A 1 85 ? -4.702 -2.672 -0.389 1.00 89.25 85 GLU A C 1
ATOM 646 O O . GLU A 1 85 ? -3.832 -3.185 0.317 1.00 89.25 85 GLU A O 1
ATOM 651 N N . VAL A 1 86 ? -5.635 -1.852 0.087 1.00 89.00 86 VAL A N 1
ATOM 652 C CA . VAL A 1 86 ? -5.818 -1.526 1.503 1.00 89.00 86 VAL A CA 1
ATOM 653 C C . VAL A 1 86 ? -7.162 -2.083 1.945 1.00 89.00 86 VAL A C 1
ATOM 655 O O . VAL A 1 86 ? -8.193 -1.770 1.349 1.00 89.00 86 VAL A O 1
ATOM 658 N N . ARG A 1 87 ? -7.156 -2.894 3.002 1.00 87.75 87 ARG A N 1
ATOM 659 C CA . ARG A 1 87 ? -8.363 -3.341 3.705 1.00 87.75 87 ARG A CA 1
ATOM 660 C C . ARG A 1 87 ? -8.377 -2.720 5.090 1.00 87.75 87 ARG A C 1
ATOM 662 O O . ARG A 1 87 ? -7.394 -2.866 5.813 1.00 87.75 87 ARG A O 1
ATOM 669 N N . ARG A 1 88 ? -9.465 -2.055 5.465 1.00 85.06 88 ARG A N 1
ATOM 670 C CA . ARG A 1 88 ? -9.608 -1.375 6.757 1.00 85.06 88 ARG A CA 1
ATOM 671 C C . ARG A 1 88 ? -10.849 -1.867 7.494 1.00 85.06 88 ARG A C 1
ATOM 673 O O . ARG A 1 88 ? -11.956 -1.812 6.965 1.00 85.06 88 ARG A O 1
ATOM 680 N N . TRP A 1 89 ? -10.634 -2.276 8.734 1.00 84.06 89 TRP A N 1
ATOM 681 C CA . TRP A 1 89 ? -11.626 -2.495 9.783 1.00 84.06 89 TRP A CA 1
ATOM 682 C C . TRP A 1 89 ? -11.503 -1.365 10.825 1.00 84.06 89 TRP A C 1
ATOM 684 O O . TRP A 1 89 ? -10.562 -0.570 10.736 1.00 84.06 89 TRP A O 1
ATOM 694 N N . PRO A 1 90 ? -12.410 -1.262 11.817 1.00 78.75 90 PRO A N 1
ATOM 695 C CA . PRO A 1 90 ? -12.311 -0.230 12.853 1.00 78.75 90 PRO A CA 1
ATOM 696 C C . PRO A 1 90 ? -10.963 -0.219 13.587 1.00 78.75 90 PRO A C 1
ATOM 698 O O . PRO A 1 90 ? -10.392 0.846 13.795 1.00 78.75 90 PRO A O 1
ATOM 701 N N . GLU A 1 91 ? -10.427 -1.400 13.908 1.00 75.44 91 GLU A N 1
ATOM 702 C CA . GLU A 1 91 ? -9.195 -1.534 14.699 1.00 75.44 91 GLU A CA 1
ATOM 703 C C . GLU A 1 91 ? -8.014 -2.086 13.895 1.00 75.44 91 GLU A C 1
ATOM 705 O O . GLU A 1 91 ? -6.870 -1.874 14.271 1.00 75.44 91 GLU A O 1
ATOM 710 N N . VAL A 1 92 ? -8.264 -2.736 12.754 1.00 76.81 92 VAL A N 1
ATOM 711 C CA . VAL A 1 92 ? -7.248 -3.475 11.986 1.00 76.81 92 VAL A CA 1
ATOM 712 C C . VAL A 1 92 ? -7.133 -2.926 10.564 1.00 76.81 92 VAL A C 1
ATOM 714 O O . VAL A 1 92 ? -8.135 -2.569 9.948 1.00 76.81 92 VAL A O 1
ATOM 717 N N . ALA A 1 93 ? -5.927 -2.923 9.993 1.00 79.56 93 ALA A N 1
ATOM 718 C CA . ALA A 1 93 ? -5.708 -2.620 8.581 1.00 79.56 93 ALA A CA 1
ATOM 719 C C . ALA A 1 93 ? -4.720 -3.602 7.940 1.00 79.56 93 ALA A C 1
ATOM 721 O O . ALA A 1 93 ? -3.676 -3.895 8.514 1.00 79.56 93 ALA A O 1
ATOM 722 N N . ALA A 1 94 ? -5.020 -4.069 6.729 1.00 81.62 94 ALA A N 1
ATOM 723 C CA . ALA A 1 94 ? -4.133 -4.910 5.932 1.00 81.62 94 ALA A CA 1
ATOM 724 C C . ALA A 1 94 ? -3.723 -4.198 4.636 1.00 81.62 94 ALA A C 1
ATOM 726 O O . ALA A 1 94 ? -4.553 -3.582 3.969 1.00 81.62 94 ALA A O 1
ATOM 727 N N . LEU A 1 95 ? -2.447 -4.333 4.268 1.00 80.25 95 LEU A N 1
ATOM 728 C CA . LEU A 1 95 ? -1.850 -3.743 3.072 1.00 80.25 95 LEU A CA 1
ATOM 729 C C . LEU A 1 95 ? -1.237 -4.837 2.195 1.00 80.25 95 LEU A C 1
ATOM 731 O O . LEU A 1 95 ? -0.375 -5.590 2.639 1.00 80.25 95 LEU A O 1
ATOM 735 N N . THR A 1 96 ? -1.636 -4.892 0.931 1.00 82.62 96 THR A N 1
ATOM 736 C CA . THR A 1 96 ? -1.082 -5.808 -0.074 1.00 82.62 96 THR A CA 1
ATOM 737 C C . THR A 1 96 ? -0.518 -4.998 -1.237 1.00 82.62 96 THR A C 1
ATOM 739 O O . THR A 1 96 ? -1.179 -4.087 -1.727 1.00 82.62 96 THR A O 1
ATOM 742 N N . VAL A 1 97 ? 0.685 -5.348 -1.701 1.00 82.44 97 VAL A N 1
ATOM 743 C CA . VAL A 1 97 ? 1.296 -4.780 -2.913 1.00 82.44 97 VAL A CA 1
ATOM 744 C C . VAL A 1 97 ? 1.516 -5.925 -3.888 1.00 82.44 97 VAL A C 1
ATOM 746 O O . VAL A 1 97 ? 2.330 -6.802 -3.642 1.00 82.44 97 VAL A O 1
ATOM 749 N N . THR A 1 98 ? 0.752 -5.962 -4.971 1.00 83.06 98 THR A N 1
ATOM 750 C CA . THR A 1 98 ? 0.868 -6.993 -6.008 1.00 83.06 98 THR A CA 1
ATOM 751 C C . THR A 1 98 ? 1.799 -6.488 -7.102 1.00 83.06 98 THR A C 1
ATOM 753 O O . THR A 1 98 ? 1.515 -5.451 -7.697 1.00 83.06 98 THR A O 1
ATOM 756 N N . ASP A 1 99 ? 2.880 -7.212 -7.369 1.00 84.19 99 ASP A N 1
ATOM 757 C CA . ASP A 1 99 ? 3.870 -6.878 -8.393 1.00 84.19 99 ASP A CA 1
ATOM 758 C C . ASP A 1 99 ? 3.874 -7.915 -9.534 1.00 84.19 99 ASP A C 1
ATOM 760 O O . ASP A 1 99 ? 3.086 -8.869 -9.554 1.00 84.19 99 ASP A O 1
ATOM 764 N N . GLN A 1 100 ? 4.711 -7.692 -10.543 1.00 84.56 100 GLN A N 1
ATOM 765 C CA . GLN A 1 100 ? 4.782 -8.519 -11.752 1.00 84.56 100 GLN A CA 1
ATOM 766 C C . GLN A 1 100 ? 5.884 -9.584 -11.701 1.00 84.56 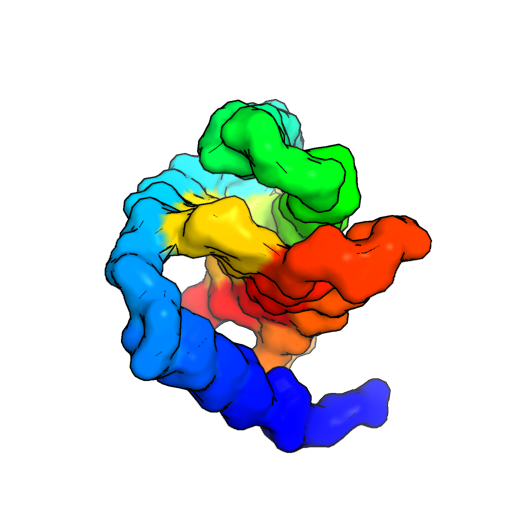100 GLN A C 1
ATOM 768 O O . GLN A 1 100 ? 6.232 -10.120 -12.751 1.00 84.56 100 GLN A O 1
ATOM 773 N N . GLY A 1 101 ? 6.439 -9.888 -10.523 1.00 78.62 101 GLY A N 1
ATOM 774 C CA . GLY A 1 101 ? 7.473 -10.911 -10.355 1.00 78.62 101 GLY A CA 1
ATOM 775 C C . GLY A 1 101 ? 8.848 -10.536 -10.923 1.00 78.62 101 GLY A C 1
ATOM 776 O O . GLY A 1 101 ? 8.998 -9.572 -11.671 1.00 78.62 101 GLY A O 1
ATOM 777 N N . GLY A 1 102 ? 9.895 -11.262 -10.532 1.00 74.31 102 GLY A N 1
ATOM 778 C CA . GLY A 1 102 ? 11.299 -10.943 -10.843 1.00 74.31 102 GLY A CA 1
ATOM 779 C C . GLY A 1 102 ? 12.047 -12.052 -11.598 1.00 74.31 102 GLY A C 1
ATOM 780 O O . GLY A 1 102 ? 11.535 -13.158 -11.736 1.00 74.31 102 GLY A O 1
ATOM 781 N N . PRO A 1 103 ? 13.272 -11.784 -12.088 1.00 64.75 103 PRO A N 1
ATOM 782 C CA . PRO A 1 103 ? 14.061 -12.753 -12.862 1.00 64.75 103 PRO A CA 1
ATOM 783 C C . PRO A 1 103 ? 14.592 -13.940 -12.037 1.00 64.75 103 PRO A C 1
ATOM 785 O O . PRO A 1 103 ? 14.832 -15.003 -12.592 1.00 64.75 103 PRO A O 1
ATOM 788 N N . ASN A 1 104 ? 14.736 -13.791 -10.716 1.00 63.66 104 ASN A N 1
ATOM 789 C CA . ASN A 1 104 ? 15.229 -14.842 -9.810 1.00 63.66 104 ASN A CA 1
ATOM 790 C C . ASN A 1 104 ? 14.088 -15.605 -9.115 1.00 63.66 104 ASN A C 1
ATOM 792 O O . ASN A 1 104 ? 14.209 -15.995 -7.951 1.00 63.66 104 ASN A O 1
ATOM 796 N N . GLU A 1 105 ? 12.942 -15.740 -9.779 1.00 57.78 105 GLU A N 1
ATOM 797 C CA . GLU A 1 105 ? 11.741 -16.293 -9.162 1.00 57.78 105 GLU A CA 1
ATOM 798 C C . GLU A 1 105 ? 11.622 -17.806 -9.396 1.00 57.78 105 GLU A C 1
ATOM 800 O O . GLU A 1 105 ? 11.812 -18.266 -10.524 1.00 57.78 105 GLU A O 1
ATOM 805 N N . PRO A 1 106 ? 11.310 -18.606 -8.356 1.00 48.59 106 PRO A N 1
ATOM 806 C CA . PRO A 1 106 ? 10.929 -19.995 -8.565 1.00 48.59 106 PRO A CA 1
ATOM 807 C C . PRO A 1 106 ? 9.654 -20.081 -9.429 1.00 48.59 106 PRO A C 1
ATOM 809 O O . PRO A 1 106 ? 8.841 -19.156 -9.414 1.00 48.59 106 PRO A O 1
ATOM 812 N N . PRO A 1 107 ? 9.457 -21.182 -10.177 1.00 47.34 107 PRO A N 1
ATOM 813 C CA . PRO A 1 107 ? 8.341 -21.341 -11.110 1.00 47.34 107 PRO A CA 1
ATOM 814 C C . PRO A 1 107 ? 6.957 -21.125 -10.459 1.00 47.34 107 PRO A C 1
ATOM 816 O O . PRO A 1 107 ? 6.811 -21.256 -9.235 1.00 47.34 107 PRO A O 1
ATOM 819 N N . PRO A 1 108 ? 5.923 -20.804 -11.268 1.00 46.03 108 PRO A N 1
ATOM 820 C CA . PRO A 1 108 ? 4.581 -20.481 -10.786 1.00 46.03 108 PRO A CA 1
ATOM 821 C C . PRO A 1 108 ? 4.056 -21.542 -9.808 1.00 46.03 108 PRO A C 1
ATOM 823 O O . PRO A 1 108 ? 3.981 -22.725 -10.126 1.00 46.03 108 PRO A O 1
ATOM 826 N N . GLY A 1 109 ? 3.719 -21.100 -8.591 1.00 45.09 109 GLY A N 1
ATOM 827 C CA . GLY A 1 109 ? 3.345 -21.963 -7.459 1.00 45.09 109 GLY A CA 1
ATOM 828 C C . GLY A 1 109 ? 4.044 -21.587 -6.146 1.00 45.09 109 GLY A C 1
ATOM 829 O O . GLY A 1 109 ? 3.513 -21.840 -5.063 1.00 45.09 109 GLY A O 1
ATOM 830 N N . GLY A 1 110 ? 5.186 -20.895 -6.223 1.00 41.94 110 GLY A N 1
ATOM 831 C CA . GLY A 1 110 ? 5.884 -20.337 -5.064 1.00 41.94 110 GLY A CA 1
ATOM 832 C C . GLY A 1 110 ? 5.189 -19.094 -4.500 1.00 41.94 110 GLY A C 1
ATOM 833 O O . GLY A 1 110 ? 5.428 -17.978 -4.944 1.00 41.94 110 GLY A O 1
ATOM 834 N N . ARG A 1 111 ? 4.337 -19.248 -3.481 1.00 45.81 111 ARG A N 1
ATOM 835 C CA . ARG A 1 111 ? 3.785 -18.105 -2.730 1.00 45.81 111 ARG A CA 1
ATOM 836 C C . ARG A 1 111 ? 4.861 -17.479 -1.830 1.00 45.81 111 ARG A C 1
ATOM 838 O O . ARG A 1 111 ? 4.908 -17.779 -0.640 1.00 45.81 111 ARG A O 1
ATOM 845 N N . SER A 1 112 ? 5.709 -16.593 -2.352 1.00 45.56 112 SER A N 1
ATOM 846 C CA . SER A 1 112 ? 6.655 -15.826 -1.526 1.00 45.56 112 SER A CA 1
ATOM 847 C C . SER A 1 112 ? 6.038 -14.497 -1.059 1.00 45.56 112 SER A C 1
ATOM 849 O O . SER A 1 112 ? 6.184 -13.464 -1.708 1.00 45.56 112 SER A O 1
ATOM 851 N N . GLY A 1 113 ? 5.326 -14.506 0.071 1.00 48.00 113 GLY A N 1
ATOM 852 C CA . GLY A 1 113 ? 4.831 -13.285 0.721 1.00 48.00 113 GLY A CA 1
ATOM 853 C C . GLY A 1 113 ? 5.762 -12.837 1.851 1.00 48.00 113 GLY A C 1
ATOM 854 O O . GLY A 1 113 ? 5.999 -13.607 2.781 1.00 48.00 113 GLY A O 1
ATOM 855 N N . ARG A 1 114 ? 6.279 -11.601 1.811 1.00 46.59 114 ARG A N 1
ATOM 856 C CA . ARG A 1 114 ? 6.984 -10.999 2.958 1.00 46.59 114 ARG A CA 1
ATOM 857 C C . ARG A 1 114 ? 5.975 -10.430 3.948 1.00 46.59 114 ARG A C 1
ATOM 859 O O . ARG A 1 114 ? 5.377 -9.398 3.677 1.00 46.59 114 ARG A O 1
ATOM 866 N N . ARG A 1 115 ? 5.833 -11.072 5.109 1.00 51.69 115 ARG A N 1
ATOM 867 C CA . ARG A 1 115 ? 5.030 -10.548 6.220 1.00 51.69 115 ARG A CA 1
ATOM 868 C C . ARG A 1 115 ? 5.854 -9.596 7.074 1.00 51.69 115 ARG A C 1
ATOM 870 O O . ARG A 1 115 ? 6.943 -9.957 7.501 1.00 51.69 115 ARG A O 1
ATOM 877 N N . ALA A 1 116 ? 5.268 -8.464 7.429 1.00 43.75 116 ALA A N 1
ATOM 878 C CA . ALA A 1 116 ? 5.683 -7.670 8.575 1.00 43.75 116 ALA A CA 1
ATOM 879 C C . ALA A 1 116 ? 4.450 -7.487 9.460 1.00 43.75 116 ALA A C 1
ATOM 881 O O . ALA A 1 116 ? 3.402 -7.132 8.934 1.00 43.75 116 ALA A O 1
ATOM 882 N N . ARG A 1 117 ? 4.552 -7.781 10.762 1.00 46.53 117 ARG A N 1
ATOM 883 C CA . ARG A 1 117 ? 3.520 -7.470 11.762 1.00 46.53 117 ARG A CA 1
ATOM 884 C C . ARG A 1 117 ? 4.004 -6.244 12.526 1.00 46.53 117 ARG A C 1
ATOM 886 O O . ARG A 1 117 ? 5.025 -6.328 13.197 1.00 46.53 117 ARG A O 1
ATOM 893 N N . VAL A 1 118 ? 3.265 -5.146 12.444 1.00 46.09 118 VAL A N 1
ATOM 894 C CA . VAL A 1 118 ? 3.517 -3.942 13.245 1.00 46.09 118 VAL A CA 1
ATOM 895 C C . VAL A 1 118 ? 2.642 -4.008 14.495 1.00 46.09 118 VAL A C 1
ATOM 897 O O . VAL A 1 118 ? 1.437 -4.213 14.370 1.00 46.09 118 VAL A O 1
ATOM 900 N N . ARG A 1 119 ? 3.238 -3.855 15.683 1.00 45.22 119 ARG A N 1
ATOM 901 C CA . ARG A 1 119 ? 2.518 -3.681 16.955 1.00 45.22 119 ARG A CA 1
ATOM 902 C C . ARG A 1 119 ? 2.507 -2.197 17.318 1.00 45.22 119 ARG A C 1
ATOM 904 O O . ARG A 1 119 ? 3.546 -1.560 17.207 1.00 45.22 119 ARG A O 1
ATOM 911 N N . THR A 1 120 ? 1.369 -1.689 17.785 1.00 42.50 120 THR A N 1
ATOM 912 C CA . THR A 1 120 ? 1.301 -0.388 18.465 1.00 42.50 120 THR A CA 1
ATOM 913 C C . THR A 1 120 ? 2.041 -0.472 19.805 1.00 42.50 120 THR A C 1
ATOM 915 O O . THR A 1 120 ? 2.117 -1.549 20.408 1.00 42.50 120 THR A O 1
ATOM 918 N N . ALA A 1 121 ? 2.621 0.640 20.259 1.00 40.78 121 ALA A N 1
ATOM 919 C CA . ALA A 1 121 ? 3.411 0.707 21.494 1.00 40.78 121 ALA A CA 1
ATOM 920 C C . ALA A 1 121 ? 2.558 0.503 22.768 1.00 40.78 121 ALA A C 1
ATOM 922 O O . ALA A 1 121 ? 3.083 0.219 23.840 1.00 40.78 121 ALA A O 1
ATOM 923 N N . ASP A 1 122 ? 1.242 0.622 22.630 1.00 42.78 122 ASP A N 1
ATOM 924 C CA . ASP A 1 122 ? 0.282 0.916 23.689 1.00 42.78 122 ASP A CA 1
ATOM 925 C C . ASP A 1 122 ? -0.440 -0.341 24.207 1.00 42.78 122 ASP A C 1
ATOM 927 O O . ASP A 1 122 ? -1.155 -0.288 25.204 1.00 42.78 122 ASP A O 1
ATOM 931 N N . GLY A 1 123 ? -0.312 -1.483 23.521 1.00 42.50 123 GLY A N 1
ATOM 932 C CA . GLY A 1 123 ? -0.915 -2.761 23.929 1.00 42.50 123 GLY A CA 1
ATOM 933 C C . GLY A 1 123 ? -2.454 -2.836 23.907 1.00 42.50 123 GLY A C 1
ATOM 934 O O . GLY A 1 123 ? -2.993 -3.931 24.062 1.00 42.50 123 GLY A O 1
ATOM 935 N N . ALA A 1 124 ? -3.167 -1.733 23.666 1.00 43.88 124 ALA A N 1
ATOM 936 C CA . ALA A 1 124 ? -4.627 -1.670 23.624 1.00 43.88 124 ALA A CA 1
ATOM 937 C C . ALA A 1 124 ? -5.131 -1.399 22.193 1.00 43.88 124 ALA A C 1
ATOM 939 O O . ALA A 1 124 ? -5.048 -0.282 21.695 1.00 43.88 124 ALA A O 1
ATOM 940 N N . GLY A 1 125 ? -5.661 -2.434 21.533 1.00 39.88 125 GLY A N 1
ATOM 941 C CA . GLY A 1 125 ? -6.338 -2.334 20.230 1.00 39.88 125 GLY A CA 1
ATOM 942 C C . GLY A 1 125 ? -5.464 -2.779 19.053 1.00 39.88 125 GLY A C 1
ATOM 943 O O . GLY A 1 125 ? -4.432 -2.190 18.751 1.00 39.88 125 GLY A O 1
ATOM 944 N N . ALA A 1 126 ? -5.839 -3.883 18.412 1.00 43.53 126 ALA A N 1
ATOM 945 C CA . ALA A 1 126 ? -4.983 -4.696 17.552 1.00 43.53 126 ALA A CA 1
ATOM 946 C C . ALA A 1 126 ? -4.525 -4.027 16.238 1.00 43.53 126 ALA A C 1
ATOM 948 O O . ALA A 1 126 ? -5.322 -3.838 15.335 1.00 43.53 126 ALA A O 1
ATOM 949 N N . CYS A 1 127 ? -3.216 -3.852 16.029 1.00 44.53 127 CYS A N 1
ATOM 950 C CA . CYS A 1 127 ? -2.650 -3.598 14.697 1.00 44.53 127 CYS A CA 1
ATOM 951 C C . CYS A 1 127 ? -2.108 -4.906 14.093 1.00 44.53 127 CYS A C 1
ATOM 953 O O . CYS A 1 127 ? -1.223 -5.553 14.661 1.00 44.53 127 CYS A O 1
ATOM 955 N N . LEU A 1 128 ? -2.635 -5.325 12.938 1.00 47.25 128 LEU A N 1
ATOM 956 C CA . LEU A 1 128 ? -2.062 -6.424 12.159 1.00 47.25 128 LEU A CA 1
ATOM 957 C C . LEU A 1 128 ? -1.855 -6.014 10.707 1.00 47.25 128 LEU A C 1
ATOM 959 O O . LEU A 1 128 ? -2.733 -6.167 9.866 1.00 47.25 128 LEU A O 1
ATOM 963 N N . LEU A 1 129 ? -0.622 -5.622 10.416 1.00 49.47 129 LEU A N 1
ATOM 964 C CA . LEU A 1 129 ? -0.106 -5.540 9.063 1.00 49.47 129 LEU A CA 1
ATOM 965 C C . LEU A 1 129 ? 0.205 -6.958 8.533 1.00 49.47 129 LEU A C 1
ATOM 967 O O . LEU A 1 129 ? 0.773 -7.790 9.242 1.00 49.47 129 LEU A O 1
ATOM 971 N N . VAL A 1 130 ? -0.162 -7.255 7.285 1.00 48.97 130 VAL A N 1
ATOM 972 C CA . VAL A 1 130 ? 0.338 -8.423 6.543 1.00 48.97 130 VAL A CA 1
ATOM 973 C C . VAL A 1 130 ? 0.704 -7.962 5.144 1.00 48.97 130 VAL A C 1
ATOM 975 O O . VAL A 1 130 ? -0.158 -7.900 4.276 1.00 48.97 130 VAL A O 1
ATOM 978 N N . GLY A 1 131 ? 1.990 -7.685 4.928 1.00 47.97 131 GLY A N 1
ATOM 979 C CA . GLY A 1 131 ? 2.541 -7.563 3.585 1.00 47.97 131 GLY A CA 1
ATOM 980 C C . GLY A 1 131 ? 2.316 -8.863 2.810 1.00 47.97 131 GLY A C 1
ATOM 981 O O . GLY A 1 131 ? 2.757 -9.944 3.205 1.00 47.97 131 GLY A O 1
ATOM 982 N N . LEU A 1 132 ? 1.579 -8.777 1.711 1.00 47.69 132 LEU A N 1
ATOM 983 C CA . LEU A 1 132 ? 1.515 -9.828 0.707 1.00 47.69 132 LEU A CA 1
ATOM 984 C C . LEU A 1 132 ? 2.014 -9.227 -0.589 1.00 47.69 132 LEU A C 1
ATOM 986 O O . LEU A 1 132 ? 1.400 -8.318 -1.139 1.00 47.69 132 LEU A O 1
ATOM 990 N N . VAL A 1 133 ? 3.128 -9.771 -1.060 1.00 49.78 133 VAL A N 1
ATOM 991 C CA . VAL A 1 133 ? 3.525 -9.616 -2.446 1.00 49.78 133 VAL A CA 1
ATOM 992 C C . VAL A 1 133 ? 2.875 -10.755 -3.207 1.00 49.78 133 VAL A C 1
ATOM 994 O O . VAL A 1 133 ? 3.279 -11.910 -3.073 1.00 49.78 133 VAL A O 1
ATOM 997 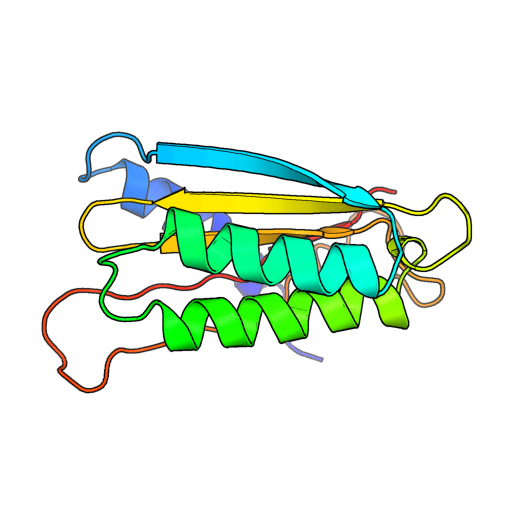N N . ARG A 1 134 ? 1.794 -10.453 -3.928 1.00 52.56 134 ARG A N 1
ATOM 998 C CA . ARG A 1 134 ? 1.260 -11.379 -4.929 1.00 52.56 134 ARG A CA 1
ATOM 999 C C . ARG A 1 134 ? 1.950 -11.058 -6.242 1.00 52.56 134 ARG A C 1
ATOM 1001 O O . ARG A 1 134 ? 2.032 -9.897 -6.615 1.00 52.56 134 ARG A O 1
ATOM 1008 N N . ARG A 1 135 ? 2.473 -12.085 -6.895 1.00 58.19 135 ARG A N 1
ATOM 1009 C CA . ARG A 1 135 ? 3.247 -11.953 -8.124 1.00 58.19 135 ARG A CA 1
ATOM 1010 C C . ARG A 1 135 ? 2.414 -12.530 -9.253 1.00 58.19 135 ARG A C 1
ATOM 1012 O O . ARG A 1 135 ? 1.929 -13.656 -9.126 1.00 58.19 135 ARG A O 1
ATOM 1019 N N . HIS A 1 136 ? 2.151 -11.740 -10.288 1.00 46.69 136 HIS A N 1
ATOM 1020 C CA . HIS A 1 136 ? 1.533 -12.271 -11.502 1.00 46.69 136 HIS A CA 1
ATOM 1021 C C . HIS A 1 136 ? 2.590 -13.033 -12.312 1.00 46.69 136 HIS A C 1
ATOM 1023 O O . HIS A 1 136 ? 3.700 -12.528 -12.487 1.00 46.69 136 HIS A O 1
ATOM 1029 N N . ALA A 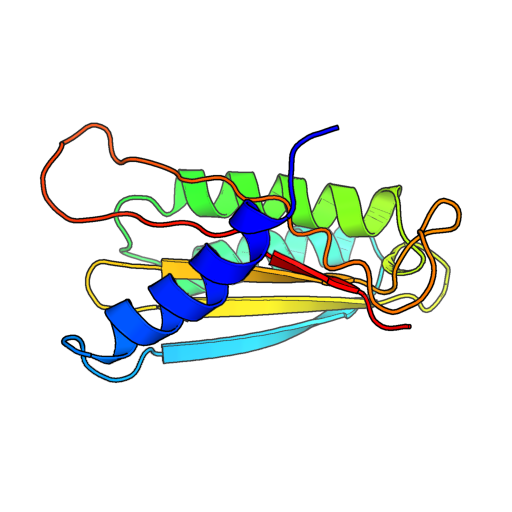1 137 ? 2.232 -14.252 -12.737 1.00 47.50 137 ALA A N 1
ATOM 1030 C CA . ALA A 1 137 ? 3.036 -15.090 -13.628 1.00 47.50 137 ALA A CA 1
ATOM 1031 C C . ALA A 1 137 ? 3.351 -14.360 -14.939 1.00 47.50 137 ALA A C 1
ATOM 1033 O O . ALA A 1 137 ? 2.432 -13.675 -15.450 1.00 47.50 137 ALA A O 1
#

Foldseek 3Di:
DDDDVVVVVVVVVVVVCVPPFDFWDKDKDKFALDVVSLVVQLVVQLVVCVVALCSVVSSVVSSVLSCCQNPFACLVPVRHMKMWMWTDTPQEIEIEIEHAGHPPDDPPPDQDFDADADDDPPPPTDYGYGYGHHHHD